Protein AF-Q16SB0-F1 (afdb_monomer_lite)

Foldseek 3Di:
DDDPVPDDDDDDDDPPPDPVDDDDDDDDDPPVPDDDPDPPPPPPPPDDDDPPPPPPDPPPVVVVDDPDDDDDDDDDPDDWDADPVVRDIDD

Structure (mmCIF, N/CA/C/O backbone):
data_AF-Q16SB0-F1
#
_entry.id   AF-Q16SB0-F1
#
loop_
_atom_site.group_PDB
_atom_site.id
_atom_site.type_symbol
_atom_site.label_atom_id
_atom_site.label_alt_id
_atom_site.label_comp_id
_atom_site.label_asym_id
_atom_site.label_entity_id
_atom_site.label_seq_id
_atom_site.pdbx_PDB_ins_code
_atom_site.Cartn_x
_atom_site.Cartn_y
_atom_site.Cartn_z
_atom_site.occupancy
_atom_site.B_iso_or_equiv
_atom_site.auth_seq_id
_atom_site.auth_comp_id
_atom_site.auth_asym_id
_atom_site.auth_atom_id
_atom_site.pdbx_PDB_model_num
ATOM 1 N N . MET A 1 1 ? -13.808 17.769 -8.005 1.00 43.84 1 MET A N 1
ATOM 2 C CA . MET A 1 1 ? -14.645 16.996 -8.944 1.00 43.84 1 MET A CA 1
ATOM 3 C C . MET A 1 1 ? -13.758 15.890 -9.489 1.00 43.84 1 MET A C 1
ATOM 5 O O . MET A 1 1 ? -12.797 16.232 -10.160 1.00 43.84 1 MET A O 1
ATOM 9 N N . SER A 1 2 ? -13.975 14.624 -9.115 1.00 62.59 2 SER A N 1
ATOM 10 C CA . SER A 1 2 ? -13.220 13.503 -9.706 1.00 62.59 2 SER A CA 1
ATOM 11 C C . SER A 1 2 ? -13.812 13.192 -11.076 1.00 62.59 2 SER A C 1
ATOM 13 O O . SER A 1 2 ? -15.008 12.917 -11.175 1.00 62.59 2 SER A O 1
ATOM 15 N N . SER A 1 3 ? -12.991 13.314 -12.114 1.00 61.41 3 SER A N 1
ATOM 16 C CA . SER A 1 3 ? -13.316 13.035 -13.513 1.00 61.41 3 SER A CA 1
ATOM 17 C C . SER A 1 3 ? -13.586 11.541 -13.734 1.00 61.41 3 SER A C 1
ATOM 19 O O . SER A 1 3 ? -13.007 10.682 -13.074 1.00 61.41 3 SER A O 1
ATOM 21 N N . GLU A 1 4 ? -14.491 11.224 -14.664 1.00 68.62 4 GLU A N 1
ATOM 22 C CA . GLU A 1 4 ? -14.938 9.856 -14.986 1.00 68.62 4 GLU A CA 1
ATOM 23 C C . GLU A 1 4 ? -13.831 8.937 -15.536 1.00 68.62 4 GLU A C 1
ATOM 25 O O . GLU A 1 4 ? -14.022 7.725 -15.574 1.00 68.62 4 GLU A O 1
ATOM 30 N N . GLU A 1 5 ? -12.671 9.496 -15.887 1.00 76.19 5 GLU A N 1
ATOM 31 C CA . GLU A 1 5 ? -11.473 8.789 -16.361 1.00 76.19 5 GLU A CA 1
ATOM 32 C C . GLU A 1 5 ? -10.724 7.992 -15.284 1.00 76.19 5 GLU A C 1
ATOM 34 O O . GLU A 1 5 ? -9.908 7.144 -15.628 1.00 76.19 5 GLU A O 1
ATOM 39 N N . ASP A 1 6 ? -11.010 8.212 -13.998 1.00 82.88 6 ASP A N 1
ATOM 40 C CA . ASP A 1 6 ? -10.306 7.541 -12.889 1.00 82.88 6 ASP A CA 1
ATOM 41 C C . ASP A 1 6 ? -11.005 6.243 -12.425 1.00 82.88 6 ASP A C 1
ATOM 43 O O . ASP A 1 6 ? -10.629 5.617 -11.433 1.00 82.88 6 ASP A O 1
ATOM 47 N N . LYS A 1 7 ? -12.086 5.831 -13.105 1.00 84.12 7 LYS A N 1
ATOM 48 C CA . LYS A 1 7 ? -12.793 4.583 -12.785 1.00 84.12 7 LYS A CA 1
ATOM 49 C C . LYS A 1 7 ? -12.174 3.424 -13.568 1.00 84.12 7 LYS A C 1
ATOM 51 O O . LYS A 1 7 ? -12.090 3.502 -14.793 1.00 84.12 7 LYS A O 1
ATOM 56 N N . PRO A 1 8 ? -11.795 2.321 -12.898 1.00 88.25 8 PRO A N 1
ATOM 57 C CA . PRO A 1 8 ? -11.280 1.152 -13.594 1.00 88.25 8 PRO A CA 1
ATOM 58 C C . PRO A 1 8 ? -12.343 0.573 -14.543 1.00 88.25 8 PRO A C 1
ATOM 60 O O . PRO A 1 8 ? -13.546 0.723 -14.292 1.00 88.25 8 PRO A O 1
ATOM 63 N N . PRO A 1 9 ? -11.926 -0.116 -15.622 1.00 88.00 9 PRO A N 1
ATOM 64 C CA . PRO A 1 9 ? -12.856 -0.761 -16.538 1.00 88.00 9 PRO A CA 1
ATOM 65 C C . PRO A 1 9 ? -13.717 -1.791 -15.799 1.00 88.00 9 PRO A C 1
ATOM 67 O O . PRO A 1 9 ? -13.262 -2.467 -14.872 1.00 88.00 9 PRO A O 1
ATOM 70 N N . ALA A 1 10 ? -14.978 -1.916 -16.221 1.00 90.12 10 ALA A N 1
ATOM 71 C CA . ALA A 1 10 ? -15.904 -2.870 -15.626 1.00 90.12 10 ALA A CA 1
ATOM 72 C C . ALA A 1 10 ? -15.369 -4.313 -15.748 1.00 90.12 10 ALA A C 1
ATOM 74 O O . ALA A 1 10 ? -14.783 -4.669 -16.776 1.00 90.12 10 ALA A O 1
ATOM 75 N N . PRO A 1 11 ? -15.582 -5.167 -14.730 1.00 90.94 11 PRO A N 1
ATOM 76 C CA . PRO A 1 11 ? -15.167 -6.562 -14.792 1.00 90.94 11 PRO A CA 1
ATOM 77 C C . PRO A 1 11 ? -15.905 -7.319 -15.914 1.00 90.94 11 PRO A C 1
ATOM 79 O O . PRO A 1 11 ? -17.041 -6.972 -16.252 1.00 90.94 11 PRO A O 1
ATOM 82 N N . PRO A 1 12 ? -15.301 -8.383 -16.478 1.00 92.56 12 PRO A N 1
ATOM 83 C CA . PRO A 1 12 ? -15.916 -9.162 -17.545 1.00 92.56 12 PRO A CA 1
ATOM 84 C C . PRO A 1 12 ? -17.202 -9.848 -17.073 1.00 92.56 12 PRO A C 1
ATOM 86 O O . PRO A 1 12 ? -17.264 -10.454 -15.999 1.00 92.56 12 PRO A O 1
ATOM 89 N N . VAL A 1 13 ? -18.231 -9.792 -17.917 1.00 88.19 13 VAL A N 1
ATOM 90 C CA . VAL A 1 13 ? -19.523 -10.430 -17.650 1.00 88.19 13 VAL A CA 1
ATOM 91 C C . VAL A 1 13 ? -19.375 -11.950 -17.734 1.00 88.19 13 VAL A C 1
ATOM 93 O O . VAL A 1 13 ? -18.954 -12.502 -18.751 1.00 88.19 13 VAL A O 1
ATOM 96 N N . ARG A 1 14 ? -19.759 -12.655 -16.666 1.00 88.69 14 ARG A N 1
ATOM 97 C CA . ARG A 1 14 ? -19.781 -14.123 -16.638 1.00 88.69 14 ARG A CA 1
ATOM 98 C C . ARG A 1 14 ? -21.044 -14.632 -17.331 1.00 88.69 14 ARG A C 1
ATOM 100 O O . ARG A 1 14 ? -22.118 -14.621 -16.747 1.00 88.69 14 ARG A O 1
ATOM 107 N N . LEU A 1 15 ? -20.905 -15.159 -18.545 1.00 83.25 15 LEU A N 1
ATOM 108 C CA . LEU A 1 15 ? -22.013 -15.764 -19.305 1.00 83.25 15 LEU A CA 1
ATOM 109 C C . LEU A 1 15 ? -22.422 -17.166 -18.800 1.00 83.25 15 LEU A C 1
ATOM 111 O O . LEU A 1 15 ? -23.331 -17.788 -19.341 1.00 83.25 15 LEU A O 1
ATOM 115 N N . THR A 1 16 ? -21.747 -17.701 -17.778 1.00 74.69 16 THR A N 1
ATOM 116 C CA . THR A 1 16 ? -21.956 -19.077 -17.293 1.00 74.69 16 THR A CA 1
ATOM 117 C C . THR A 1 16 ? -23.040 -19.201 -16.225 1.00 74.69 16 THR A C 1
ATOM 119 O O . THR A 1 16 ? -23.455 -20.316 -15.905 1.00 74.69 16 THR A O 1
ATOM 122 N N . SER A 1 17 ? -23.494 -18.095 -15.634 1.00 65.25 17 SER A N 1
ATOM 123 C CA . SER A 1 17 ? -24.588 -18.111 -14.664 1.00 65.25 17 SER A CA 1
ATOM 124 C C . SER A 1 17 ? -25.915 -18.020 -15.408 1.00 65.25 17 SER A C 1
ATOM 126 O O . SER A 1 17 ? -26.400 -16.922 -15.642 1.00 65.25 17 SER A O 1
ATOM 128 N N . ASN A 1 18 ? -26.417 -19.173 -15.864 1.00 62.53 18 ASN A N 1
ATOM 129 C CA . ASN A 1 18 ? -27.845 -19.494 -16.031 1.00 62.53 18 ASN A CA 1
ATOM 130 C C . ASN A 1 18 ? -28.051 -20.917 -16.596 1.00 62.53 18 ASN A C 1
ATOM 132 O O . ASN A 1 18 ? -28.936 -21.157 -17.411 1.00 62.53 18 ASN A O 1
ATOM 136 N N . ARG A 1 19 ? -27.309 -21.925 -16.110 1.00 58.91 19 ARG A N 1
ATOM 137 C CA . ARG A 1 19 ? -27.754 -23.332 -16.243 1.00 58.91 19 ARG A CA 1
ATOM 138 C C . ARG A 1 19 ? -28.836 -23.663 -15.205 1.00 58.91 19 ARG A C 1
ATOM 140 O O . ARG A 1 19 ? -28.745 -24.648 -14.488 1.00 58.91 19 ARG A O 1
ATOM 147 N N . GLY A 1 20 ? -29.840 -22.793 -15.118 1.00 56.19 20 GLY A N 1
ATOM 148 C CA . GLY A 1 20 ? -31.090 -22.987 -14.385 1.00 56.19 20 GLY A CA 1
ATOM 149 C C . GLY A 1 20 ? -32.227 -23.345 -15.340 1.00 56.19 20 GLY A C 1
ATOM 150 O O . GLY A 1 20 ? -33.310 -22.783 -15.239 1.00 56.19 20 GLY A O 1
ATOM 151 N N . GLY A 1 21 ? -31.978 -24.223 -16.311 1.00 52.00 21 GLY A N 1
ATOM 152 C CA . GLY A 1 21 ? -32.995 -24.613 -17.278 1.00 52.00 21 GLY A CA 1
ATOM 153 C C . GLY A 1 21 ? -32.532 -25.762 -18.158 1.00 52.00 21 GLY A C 1
ATOM 154 O O . GLY A 1 21 ? -31.574 -25.613 -18.911 1.00 52.00 21 GLY A O 1
ATOM 155 N N . GLY A 1 22 ? -33.245 -26.882 -18.066 1.00 52.12 22 GLY A N 1
ATOM 156 C CA . GLY A 1 22 ? -33.200 -27.950 -19.057 1.00 52.12 22 GLY A CA 1
ATOM 157 C C . GLY A 1 22 ? -32.200 -29.063 -18.765 1.00 52.12 22 GLY A C 1
ATOM 158 O O . GLY A 1 22 ? -31.020 -28.951 -19.076 1.00 52.12 22 GLY A O 1
ATOM 159 N N . ASP A 1 23 ? -32.751 -30.164 -18.256 1.00 50.06 23 ASP A N 1
ATOM 160 C CA . ASP A 1 23 ? -32.353 -31.528 -18.603 1.00 50.06 23 ASP A CA 1
ATOM 161 C C . ASP A 1 23 ? -30.972 -32.018 -18.140 1.00 50.06 23 ASP A C 1
ATOM 163 O O . ASP A 1 23 ? -30.004 -31.998 -18.897 1.00 50.06 23 ASP A O 1
ATOM 167 N N . ARG A 1 24 ? -30.917 -32.533 -16.900 1.00 44.56 24 ARG A N 1
ATOM 168 C CA . ARG A 1 24 ? -30.116 -33.718 -16.537 1.00 44.56 24 ARG A CA 1
ATOM 169 C C . ARG A 1 24 ? -30.852 -34.537 -15.479 1.00 44.56 24 ARG A C 1
ATOM 171 O O . ARG A 1 24 ? -30.738 -34.297 -14.281 1.00 44.56 24 ARG A O 1
ATOM 178 N N . ILE A 1 25 ? -31.630 -35.494 -15.970 1.00 53.12 25 ILE A N 1
ATOM 179 C CA . ILE A 1 25 ? -31.910 -36.772 -15.313 1.00 53.12 25 ILE A CA 1
ATOM 180 C C . ILE A 1 25 ? -30.584 -37.324 -14.766 1.00 53.12 25 ILE A C 1
ATOM 182 O O . ILE A 1 25 ? -29.727 -37.674 -15.566 1.00 53.12 25 ILE A O 1
ATOM 186 N N . ASP A 1 26 ? -30.370 -37.300 -13.447 1.00 52.28 26 ASP A N 1
ATOM 187 C CA . ASP A 1 26 ? -29.979 -38.479 -12.656 1.00 52.28 26 ASP A CA 1
ATOM 188 C C . ASP A 1 26 ? -29.806 -38.140 -11.157 1.00 52.28 26 ASP A C 1
ATOM 190 O O . ASP A 1 26 ? -29.052 -37.245 -10.780 1.00 52.28 26 ASP A O 1
ATOM 194 N N . SER A 1 27 ? -30.463 -38.924 -10.299 1.00 53.38 27 SER A N 1
ATOM 195 C CA . SER A 1 27 ? -30.046 -39.211 -8.913 1.00 53.38 27 SER A CA 1
ATOM 196 C C . SER A 1 27 ? -30.090 -38.123 -7.816 1.00 53.38 27 SER A C 1
ATOM 198 O O . SER A 1 27 ? -29.166 -38.005 -7.011 1.00 53.38 27 SER A O 1
ATOM 200 N N . ALA A 1 28 ? -31.228 -37.449 -7.625 1.00 52.44 28 ALA A N 1
ATOM 201 C CA . ALA A 1 28 ? -31.567 -36.893 -6.307 1.00 52.44 28 ALA A CA 1
ATOM 202 C C . ALA A 1 28 ? -33.068 -37.033 -6.024 1.00 52.44 28 ALA A C 1
ATOM 204 O O . ALA A 1 28 ? -33.879 -36.201 -6.422 1.00 52.44 28 ALA A O 1
ATOM 205 N N . ALA A 1 29 ? -33.448 -38.116 -5.341 1.00 57.16 29 ALA A N 1
ATOM 206 C CA . ALA A 1 29 ? -34.780 -38.251 -4.758 1.00 57.16 29 ALA A CA 1
ATOM 207 C C . ALA A 1 29 ? -35.111 -37.012 -3.893 1.00 57.16 29 ALA A C 1
ATOM 209 O O . ALA A 1 29 ? -34.196 -36.497 -3.237 1.00 57.16 29 ALA A O 1
ATOM 210 N N . PRO A 1 30 ? -36.375 -36.542 -3.845 1.00 56.47 30 PRO A N 1
ATOM 211 C CA . PRO A 1 30 ? -36.729 -35.309 -3.150 1.00 56.47 30 PRO A CA 1
ATOM 212 C C . PRO A 1 30 ? -36.325 -35.416 -1.678 1.00 56.47 30 PRO A C 1
ATOM 214 O O . PRO A 1 30 ? -36.826 -36.269 -0.941 1.00 56.47 30 PRO A O 1
ATOM 217 N N . VAL A 1 31 ? -35.395 -34.566 -1.238 1.00 62.09 31 VAL A N 1
ATOM 218 C CA . VAL A 1 31 ? -35.031 -34.438 0.185 1.00 62.09 31 VAL A CA 1
ATOM 219 C C . VAL A 1 31 ? -36.223 -33.989 1.038 1.00 62.09 31 VAL A C 1
ATOM 221 O O . VAL A 1 31 ? -36.218 -34.215 2.244 1.00 62.09 31 VAL A O 1
ATOM 224 N N . ASP A 1 32 ? -37.265 -33.465 0.391 1.00 63.44 32 ASP A N 1
ATOM 225 C CA . ASP A 1 32 ? -38.471 -32.894 0.992 1.00 63.44 32 ASP A CA 1
ATOM 226 C C . ASP A 1 32 ? -39.430 -33.923 1.613 1.00 63.44 32 ASP A C 1
ATOM 228 O O . ASP A 1 32 ? -40.337 -33.544 2.346 1.00 63.44 32 ASP A O 1
ATOM 232 N N . MET A 1 33 ? -39.243 -35.226 1.357 1.00 73.31 33 MET A N 1
ATOM 233 C CA . MET A 1 33 ? -40.114 -36.285 1.906 1.00 73.31 33 MET A CA 1
ATOM 234 C C . MET A 1 33 ? -39.484 -37.045 3.081 1.00 73.31 33 MET A C 1
ATOM 236 O O . MET A 1 33 ? -40.097 -37.962 3.630 1.00 73.31 33 MET A O 1
ATOM 240 N N . LYS A 1 34 ? -38.252 -36.699 3.474 1.00 77.00 34 LYS A N 1
ATOM 241 C CA . LYS A 1 34 ? -37.606 -37.282 4.655 1.00 77.00 34 LYS A CA 1
ATOM 242 C C . LYS A 1 34 ? -38.090 -36.502 5.882 1.00 77.00 34 LYS A C 1
ATOM 244 O O . LYS A 1 34 ? -37.970 -35.278 5.876 1.00 77.00 34 LYS A O 1
ATOM 249 N N . PRO A 1 35 ? -38.636 -37.157 6.924 1.00 82.19 35 PRO A N 1
ATOM 250 C CA . PRO A 1 35 ? -39.061 -36.449 8.125 1.00 82.19 35 PRO A CA 1
ATOM 251 C C . PRO A 1 35 ? -37.869 -35.696 8.719 1.00 82.19 35 PRO A C 1
ATOM 253 O O . PRO A 1 35 ? -36.761 -36.234 8.792 1.00 82.19 35 PRO A O 1
ATOM 256 N N . LEU A 1 36 ? -38.104 -34.443 9.113 1.00 79.50 36 LEU A N 1
ATOM 257 C CA . LEU A 1 36 ? -37.076 -33.614 9.730 1.00 79.50 36 LEU A CA 1
ATOM 258 C C . LEU A 1 36 ? -36.528 -34.315 10.984 1.00 79.50 36 LEU A C 1
ATOM 260 O O . LEU A 1 36 ? -37.301 -34.949 11.715 1.00 79.50 36 LEU A O 1
ATOM 264 N N . PRO A 1 37 ? -35.216 -34.206 11.260 1.00 84.06 37 PRO A N 1
ATOM 265 C CA . PRO A 1 37 ? -34.665 -34.620 12.538 1.00 84.06 37 PRO A CA 1
ATOM 266 C C . PRO A 1 37 ? -35.468 -33.994 13.675 1.00 84.06 37 PRO A C 1
ATOM 268 O O . PRO A 1 37 ? -35.844 -32.823 13.611 1.00 84.06 37 PRO A O 1
ATOM 271 N N . LYS A 1 38 ? -35.745 -34.787 14.710 1.00 80.69 38 LYS A N 1
ATOM 272 C CA . LYS A 1 38 ? -36.439 -34.284 15.890 1.00 80.69 38 LYS A CA 1
ATOM 273 C C . LYS A 1 38 ? -35.609 -33.151 16.493 1.00 80.69 38 LYS A C 1
ATOM 275 O O . LYS A 1 38 ? -34.398 -33.310 16.653 1.00 80.69 38 LYS A O 1
ATOM 280 N N . GLU A 1 39 ? -36.256 -32.026 16.790 1.00 78.75 39 GLU A N 1
ATOM 281 C CA . GLU A 1 39 ? -35.589 -30.921 17.475 1.00 78.75 39 GLU A CA 1
ATOM 282 C C . GLU A 1 39 ? -34.978 -31.437 18.787 1.00 78.75 39 GLU A C 1
ATOM 284 O O . GLU A 1 39 ? -35.608 -32.250 19.476 1.00 78.75 39 GLU A O 1
ATOM 289 N N . PRO A 1 40 ? -33.743 -31.025 19.117 1.00 80.38 40 PRO A N 1
ATOM 290 C CA . PRO A 1 40 ? -33.150 -31.357 20.401 1.00 80.38 40 PRO A CA 1
ATOM 291 C C . PRO A 1 40 ? -34.035 -30.812 21.527 1.00 80.38 40 PRO A C 1
ATOM 293 O O . PRO A 1 40 ? -34.560 -29.704 21.432 1.00 80.38 40 PRO A O 1
ATOM 296 N N . ASP A 1 41 ? -34.207 -31.594 22.594 1.00 73.69 41 ASP A N 1
ATOM 297 C CA . ASP A 1 41 ? -34.968 -31.153 23.760 1.00 73.69 41 ASP A CA 1
ATOM 298 C C . ASP A 1 41 ? -34.332 -29.875 24.341 1.00 73.69 41 ASP A C 1
ATOM 300 O O . ASP A 1 41 ? -33.169 -29.886 24.752 1.00 73.69 41 ASP A O 1
ATOM 304 N N . ASP A 1 42 ? -35.105 -28.783 24.414 1.00 62.47 42 ASP A N 1
ATOM 305 C CA . ASP A 1 42 ? -34.751 -27.568 25.160 1.00 62.47 42 ASP A CA 1
ATOM 306 C C . ASP A 1 42 ? -34.666 -27.916 26.662 1.00 62.47 42 ASP A C 1
ATOM 308 O O . ASP A 1 42 ? -35.609 -27.703 27.438 1.00 62.47 42 ASP A O 1
ATOM 312 N N . ALA A 1 43 ? -33.523 -28.442 27.105 1.00 59.28 43 ALA A N 1
ATOM 313 C CA . ALA A 1 43 ? -33.237 -28.703 28.518 1.00 59.28 43 ALA A CA 1
ATOM 314 C C . ALA A 1 43 ? -33.315 -27.423 29.385 1.00 59.28 43 ALA A C 1
ATOM 316 O O . ALA A 1 43 ? -33.410 -27.494 30.613 1.00 59.28 43 ALA A O 1
ATOM 317 N N . ASP A 1 44 ? -33.346 -26.244 28.755 1.00 58.66 44 ASP A N 1
ATOM 318 C CA . ASP A 1 44 ? -33.184 -24.949 29.410 1.00 58.66 44 ASP A CA 1
ATOM 319 C C . ASP A 1 44 ? -34.486 -24.259 29.846 1.00 58.66 44 ASP A C 1
ATOM 321 O O . ASP A 1 44 ? -34.444 -23.300 30.622 1.00 58.66 44 ASP A O 1
ATOM 325 N N . ARG A 1 45 ? -35.678 -24.761 29.481 1.00 59.25 45 ARG A N 1
ATOM 326 C CA . ARG A 1 45 ? -36.952 -24.128 29.911 1.00 59.25 45 ARG A CA 1
ATOM 327 C C . ARG A 1 45 ? -37.264 -24.282 31.409 1.00 59.25 45 ARG A C 1
ATOM 329 O O . ARG A 1 45 ? -38.282 -23.774 31.881 1.00 59.25 45 ARG A O 1
ATOM 336 N N . LYS A 1 46 ? -36.410 -24.960 32.188 1.00 60.41 46 LYS A N 1
ATOM 337 C CA . LYS A 1 46 ? -36.628 -25.244 33.621 1.00 60.41 46 LYS A CA 1
ATOM 338 C C . LYS A 1 46 ? -35.726 -24.509 34.613 1.00 60.41 46 LYS A C 1
ATOM 340 O O . LYS A 1 46 ? -35.853 -24.776 35.808 1.00 60.41 46 LYS A O 1
ATOM 345 N N . LYS A 1 47 ? -34.903 -23.531 34.217 1.00 61.72 47 LYS A N 1
ATOM 346 C CA . LYS A 1 47 ? -34.144 -22.734 35.204 1.00 61.72 47 LYS A CA 1
ATOM 347 C C . LYS A 1 47 ? -34.755 -21.354 35.437 1.00 61.72 47 LYS A C 1
ATOM 349 O O . LYS A 1 47 ? -34.287 -20.323 34.968 1.00 61.72 47 LYS A O 1
ATOM 354 N N . LYS A 1 48 ? -35.831 -21.372 36.227 1.00 59.53 48 LYS A N 1
ATOM 355 C CA . LYS A 1 48 ? -36.368 -20.215 36.947 1.00 59.53 48 LYS A CA 1
ATOM 356 C C . LYS A 1 48 ? -35.245 -19.442 37.656 1.00 59.53 48 LYS A C 1
ATOM 358 O O . LYS A 1 48 ? -34.406 -20.026 38.334 1.00 59.53 48 LYS A O 1
ATOM 363 N N . THR A 1 49 ? -35.345 -18.117 37.560 1.00 56.88 49 THR A N 1
ATOM 364 C CA . THR A 1 49 ? -34.968 -17.139 38.593 1.00 56.88 49 THR A CA 1
ATOM 365 C C . THR A 1 49 ? -33.550 -17.231 39.157 1.00 56.88 49 THR A C 1
ATOM 367 O O . THR A 1 49 ? -33.335 -17.790 40.229 1.00 56.88 49 THR A O 1
ATOM 370 N N . LEU A 1 50 ? -32.617 -16.504 38.543 1.00 58.47 50 LEU A N 1
ATOM 371 C CA . LEU A 1 50 ? -31.492 -15.936 39.281 1.00 58.47 50 LEU A CA 1
ATOM 372 C C . LEU A 1 50 ? -31.424 -14.435 38.990 1.00 58.47 50 LEU A C 1
ATOM 374 O O . LEU A 1 50 ? -30.838 -13.982 38.010 1.00 58.47 50 LEU A O 1
ATOM 378 N N . LYS A 1 51 ? -32.087 -13.648 39.846 1.00 56.72 51 LYS A N 1
ATOM 379 C CA . LYS A 1 51 ? -31.890 -12.197 39.922 1.00 56.72 51 LYS A CA 1
ATOM 380 C C . LYS A 1 51 ? -30.492 -11.941 40.487 1.00 56.72 51 LYS A C 1
ATOM 382 O O . LYS A 1 51 ? -30.347 -11.643 41.669 1.00 56.72 51 LYS A O 1
ATOM 387 N N . ASN A 1 52 ? -29.464 -12.060 39.651 1.00 56.03 52 ASN A N 1
ATOM 388 C CA . ASN A 1 52 ? -28.128 -11.599 40.000 1.00 56.03 52 ASN A CA 1
ATOM 389 C C . ASN A 1 52 ? -28.079 -10.080 39.837 1.00 56.03 52 ASN A C 1
ATOM 391 O O . ASN A 1 52 ? -28.023 -9.533 38.739 1.00 56.03 52 ASN A O 1
ATOM 395 N N . LYS A 1 53 ? -28.121 -9.400 40.983 1.00 58.94 53 LYS A N 1
ATOM 396 C CA . LYS A 1 53 ? -27.838 -7.977 41.150 1.00 58.94 53 LYS A CA 1
ATOM 397 C C . LYS A 1 53 ? -26.365 -7.730 40.830 1.00 58.94 53 LYS A C 1
ATOM 399 O O . LYS A 1 53 ? -25.534 -7.625 41.726 1.00 58.94 53 LYS A O 1
ATOM 404 N N . ILE A 1 54 ? -26.040 -7.639 39.548 1.00 60.44 54 ILE A N 1
ATOM 405 C CA . ILE A 1 54 ? -24.725 -7.204 39.099 1.00 60.44 54 ILE A CA 1
ATOM 406 C C . ILE A 1 54 ? -24.702 -5.674 39.187 1.00 60.44 54 ILE A C 1
ATOM 408 O O . ILE A 1 54 ? -25.045 -4.960 38.248 1.00 60.44 54 ILE A O 1
ATOM 412 N N . LYS A 1 55 ? -24.303 -5.153 40.354 1.00 57.00 55 LYS A N 1
ATOM 413 C CA . LYS A 1 55 ? -23.691 -3.822 40.430 1.00 57.00 55 LYS A CA 1
ATOM 414 C C . LYS A 1 55 ? -22.300 -3.939 39.796 1.00 57.00 55 LYS A C 1
ATOM 416 O O . LYS A 1 55 ? -21.315 -4.068 40.511 1.00 57.00 55 LYS A O 1
ATOM 421 N N . VAL A 1 56 ? -22.218 -3.942 38.464 1.00 53.09 5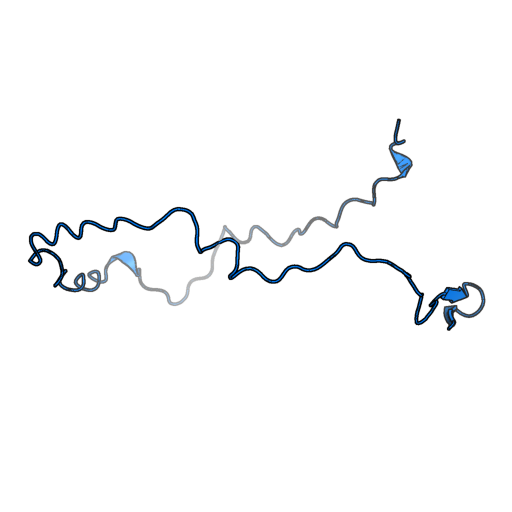6 VAL A N 1
ATOM 422 C CA . VAL A 1 56 ? -20.944 -3.699 37.777 1.00 53.09 56 VAL A CA 1
ATOM 423 C C . VAL A 1 56 ? -20.700 -2.203 37.858 1.00 53.09 56 VAL A C 1
ATOM 425 O O . VAL A 1 56 ? -21.363 -1.385 37.219 1.00 53.09 56 VAL A O 1
ATOM 428 N N . SER A 1 57 ? -19.779 -1.864 38.749 1.00 54.12 57 SER A N 1
ATOM 429 C CA . SER A 1 57 ? -19.036 -0.619 38.758 1.00 54.12 57 SER A CA 1
ATOM 430 C C . SER A 1 57 ? -18.609 -0.277 37.326 1.00 54.12 57 SER A C 1
ATOM 432 O O . SER A 1 57 ? -17.751 -0.931 36.737 1.00 54.12 57 SER A O 1
ATOM 434 N N . LYS A 1 58 ? -19.196 0.784 36.761 1.00 57.84 58 LYS A N 1
ATOM 435 C CA . LYS A 1 58 ? -18.803 1.415 35.485 1.00 57.84 58 LYS A CA 1
ATOM 436 C C . LYS A 1 58 ? -17.407 2.078 35.553 1.00 57.84 58 LYS A C 1
ATOM 438 O O . LYS A 1 58 ? -17.193 3.121 34.951 1.00 57.84 58 LYS A O 1
ATOM 443 N N . ALA A 1 5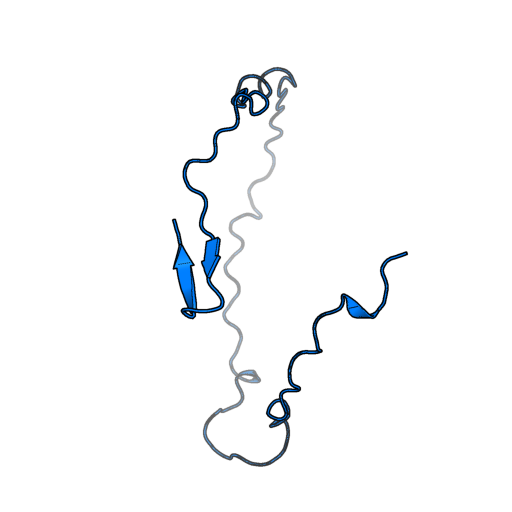9 ? -16.465 1.517 36.307 1.00 56.88 59 ALA A N 1
ATOM 444 C CA . ALA A 1 59 ? -15.195 2.173 36.614 1.00 56.88 59 ALA A CA 1
ATOM 445 C C . ALA A 1 59 ? -13.946 1.307 36.396 1.00 56.88 59 ALA A C 1
ATOM 447 O O . ALA A 1 59 ? -12.859 1.844 36.493 1.00 56.88 59 ALA A O 1
ATOM 448 N N . SER A 1 60 ? -14.059 0.010 36.078 1.00 56.66 60 SER A N 1
ATOM 449 C CA . SER A 1 60 ? -12.873 -0.869 35.991 1.00 56.66 60 SER A CA 1
ATOM 450 C C . SER A 1 60 ? -12.514 -1.330 34.574 1.00 56.66 60 SER A C 1
ATOM 452 O O . SER A 1 60 ? -11.418 -1.836 34.361 1.00 56.66 60 SER A O 1
ATOM 454 N N . HIS A 1 61 ? -13.395 -1.156 33.584 1.00 59.38 61 HIS A N 1
ATOM 455 C CA . HIS A 1 61 ? -13.134 -1.678 32.234 1.00 59.38 61 HIS A CA 1
ATOM 456 C C . HIS A 1 61 ? -12.333 -0.724 31.327 1.00 59.38 61 HIS A C 1
ATOM 458 O O . HIS A 1 61 ? -12.077 -1.049 30.169 1.00 59.38 61 HIS A O 1
ATOM 464 N N . ASN A 1 62 ? -11.953 0.457 31.831 1.00 60.34 62 ASN A N 1
ATOM 465 C CA . ASN A 1 62 ? -11.035 1.351 31.119 1.00 60.34 62 ASN A CA 1
ATOM 466 C C . ASN A 1 62 ? -9.565 0.995 31.383 1.00 60.34 62 ASN A C 1
ATOM 468 O O . ASN A 1 62 ? -8.766 1.118 30.465 1.00 60.34 62 ASN A O 1
ATOM 472 N N . ASP A 1 63 ? -9.230 0.455 32.560 1.00 64.69 63 ASP A N 1
ATOM 473 C CA . ASP A 1 63 ? -7.848 0.078 32.907 1.00 64.69 63 ASP A CA 1
ATOM 474 C C . ASP A 1 63 ? -7.424 -1.274 32.312 1.00 64.69 63 ASP A C 1
ATOM 47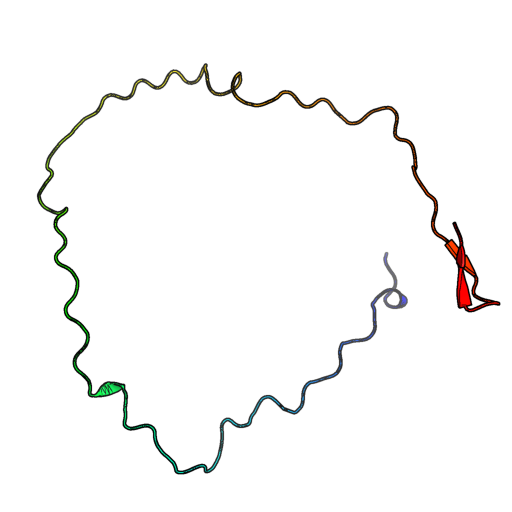6 O O . ASP A 1 63 ? -6.241 -1.580 32.210 1.00 64.69 63 ASP A O 1
ATOM 480 N N . SER A 1 64 ? -8.389 -2.101 31.895 1.00 75.19 64 SER A N 1
ATOM 481 C CA . SER A 1 64 ? -8.118 -3.385 31.236 1.00 75.19 64 SER A CA 1
ATOM 482 C C . SER A 1 64 ? -7.837 -3.256 29.738 1.00 75.19 64 SER A C 1
ATOM 484 O O . SER A 1 64 ? -7.562 -4.260 29.084 1.00 75.19 64 SER A O 1
ATOM 486 N N . LYS A 1 65 ? -7.984 -2.056 29.161 1.00 83.81 65 LYS A N 1
ATOM 487 C CA . LYS A 1 65 ? -7.677 -1.817 27.750 1.00 83.81 65 LYS A CA 1
ATOM 488 C C . LYS A 1 65 ? -6.240 -1.310 27.648 1.00 83.81 65 LYS A C 1
ATOM 490 O O . LYS A 1 65 ? -5.909 -0.341 28.327 1.00 83.81 65 LYS A O 1
ATOM 495 N N . PRO A 1 66 ? -5.387 -1.927 26.817 1.00 89.06 66 PRO A N 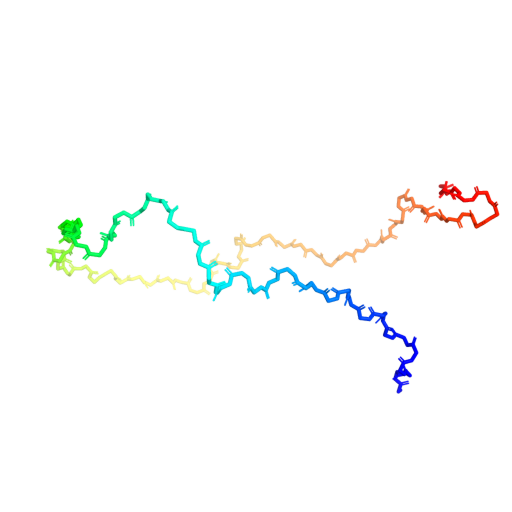1
ATOM 496 C CA . PRO A 1 66 ? -4.031 -1.435 26.634 1.00 89.06 66 PRO A CA 1
ATOM 497 C C . PRO A 1 66 ? -4.070 -0.004 26.084 1.00 89.06 66 PRO A C 1
ATOM 499 O O . PRO A 1 66 ? -4.757 0.271 25.098 1.00 89.06 66 PRO A O 1
ATOM 502 N N . ASN A 1 67 ? -3.339 0.906 26.730 1.00 86.94 67 ASN A N 1
ATOM 503 C CA . ASN A 1 67 ? -3.149 2.265 26.236 1.00 86.94 67 ASN A CA 1
ATOM 504 C C . ASN A 1 67 ? -2.055 2.247 25.164 1.00 86.94 67 ASN A C 1
ATOM 506 O O . ASN A 1 67 ? -0.865 2.252 25.476 1.00 86.94 67 ASN A O 1
ATOM 510 N N . ILE A 1 68 ? -2.475 2.169 23.905 1.00 91.31 68 ILE A N 1
ATOM 511 C CA . ILE A 1 68 ? -1.591 2.253 22.745 1.00 91.31 68 ILE A CA 1
ATOM 512 C C . ILE A 1 68 ? -1.639 3.708 22.279 1.00 91.31 68 ILE A C 1
ATOM 514 O O . ILE A 1 68 ? -2.681 4.180 21.821 1.00 91.31 68 ILE A O 1
ATOM 518 N N . SER A 1 69 ? -0.531 4.431 22.455 1.00 94.75 69 SER A N 1
ATOM 519 C CA . SER A 1 69 ? -0.409 5.826 22.029 1.00 94.75 69 SER A CA 1
ATOM 520 C C . SER A 1 69 ? -0.540 5.963 20.510 1.00 94.75 69 SER A C 1
ATOM 522 O O . SER A 1 69 ? -0.431 4.989 19.766 1.00 94.75 69 SER A O 1
ATOM 524 N N . TYR A 1 70 ? -0.715 7.195 20.032 1.00 95.19 70 TYR A N 1
ATOM 525 C CA . TYR A 1 70 ? -0.629 7.469 18.599 1.00 95.19 70 TYR A CA 1
ATOM 526 C C . TYR A 1 70 ? 0.742 7.062 18.039 1.00 95.19 70 TYR A C 1
ATOM 528 O O . TYR A 1 70 ? 1.745 7.194 18.750 1.00 95.19 70 TYR A O 1
ATOM 536 N N . PRO A 1 71 ? 0.800 6.583 16.783 1.00 96.12 71 PRO A N 1
ATOM 537 C CA . PRO A 1 71 ? 2.067 6.298 16.132 1.00 96.12 71 PRO A CA 1
ATOM 538 C C . PRO A 1 71 ? 2.871 7.593 15.995 1.00 96.12 71 PRO A C 1
ATOM 540 O O . PRO A 1 71 ? 2.360 8.619 15.544 1.00 96.12 71 PRO A O 1
ATOM 543 N N . THR A 1 72 ? 4.136 7.536 16.386 1.00 96.00 72 THR A N 1
ATOM 544 C CA . THR A 1 72 ? 5.126 8.596 16.185 1.00 96.00 72 THR A CA 1
ATOM 545 C C . THR A 1 72 ? 6.352 7.998 15.499 1.00 96.00 72 THR A C 1
ATOM 547 O O . THR A 1 72 ? 6.472 6.778 15.409 1.00 96.00 72 THR A O 1
ATOM 550 N N . ASN A 1 73 ? 7.256 8.847 15.003 1.00 95.81 73 ASN A N 1
ATOM 551 C CA . ASN A 1 73 ? 8.539 8.434 14.415 1.00 95.81 73 ASN A CA 1
ATOM 552 C C . ASN A 1 73 ? 8.385 7.405 13.289 1.00 95.81 73 ASN A C 1
ATOM 554 O O . ASN A 1 73 ? 9.025 6.358 13.294 1.00 95.81 73 ASN A O 1
ATOM 558 N N . PHE A 1 74 ? 7.500 7.692 12.340 1.00 93.94 74 PHE A N 1
ATOM 559 C CA . PHE A 1 74 ? 7.312 6.798 11.213 1.00 93.94 74 PHE A CA 1
ATOM 560 C C . PHE A 1 74 ? 8.593 6.706 10.371 1.00 93.94 74 PHE A C 1
ATOM 562 O O . PHE A 1 74 ? 9.138 7.725 9.942 1.00 93.94 74 PHE A O 1
ATOM 569 N N . GLU A 1 75 ? 9.032 5.475 10.130 1.00 96.31 75 GLU A N 1
ATOM 570 C CA . GLU A 1 75 ? 10.200 5.132 9.331 1.00 96.31 75 GLU A CA 1
ATOM 571 C C . GLU A 1 75 ? 9.785 4.104 8.275 1.00 96.31 75 GLU A C 1
ATOM 573 O O . GLU A 1 75 ? 9.134 3.101 8.580 1.00 96.31 75 GLU A O 1
ATOM 578 N N . HIS A 1 76 ? 10.143 4.364 7.019 1.00 95.88 76 HIS A N 1
ATOM 579 C CA . HIS A 1 76 ? 9.997 3.373 5.962 1.00 95.88 76 HIS A CA 1
ATOM 580 C C . HIS A 1 76 ? 11.115 2.341 6.095 1.00 95.88 76 HIS A C 1
ATOM 582 O O . HIS A 1 76 ? 12.287 2.699 6.049 1.00 95.88 76 HIS A O 1
ATOM 588 N N . THR A 1 77 ? 10.760 1.063 6.207 1.00 94.69 77 THR A N 1
ATOM 589 C CA . THR A 1 77 ? 11.747 -0.027 6.237 1.00 94.69 77 THR A CA 1
ATOM 590 C C . THR A 1 77 ? 12.297 -0.352 4.853 1.00 94.69 77 THR A C 1
ATOM 592 O O . THR A 1 77 ? 13.430 -0.798 4.738 1.00 94.69 77 THR A O 1
ATOM 595 N N . VAL A 1 78 ? 11.485 -0.163 3.811 1.00 94.81 78 VAL A N 1
ATOM 596 C CA . VAL A 1 78 ? 11.828 -0.473 2.423 1.00 94.81 78 VAL A CA 1
ATOM 597 C C . VAL A 1 78 ? 10.986 0.381 1.481 1.00 94.81 78 VAL A C 1
ATOM 599 O O . VAL A 1 78 ? 9.816 0.654 1.772 1.00 94.81 78 VAL A O 1
ATOM 602 N N . HIS A 1 79 ? 11.561 0.801 0.356 1.00 94.50 79 HIS A N 1
ATOM 603 C CA . HIS A 1 79 ? 10.816 1.436 -0.724 1.00 94.50 79 HIS A CA 1
ATOM 604 C C . HIS A 1 79 ? 10.895 0.566 -1.971 1.00 94.50 79 HIS A C 1
ATOM 606 O O . HIS A 1 79 ? 11.901 0.560 -2.662 1.00 94.50 79 HIS A O 1
ATOM 612 N N . VAL A 1 80 ? 9.816 -0.154 -2.270 1.00 95.19 80 VAL A N 1
ATOM 613 C CA . VAL A 1 80 ? 9.760 -0.968 -3.485 1.00 95.19 80 VAL A CA 1
ATOM 614 C C . VAL A 1 80 ? 9.205 -0.127 -4.633 1.00 95.19 80 VAL A C 1
ATOM 616 O O . VAL A 1 80 ? 8.082 0.375 -4.554 1.00 95.19 80 VAL A O 1
ATOM 619 N N . GLY A 1 81 ? 9.996 0.019 -5.692 1.00 95.94 81 GLY A N 1
ATOM 620 C CA . GLY A 1 81 ? 9.644 0.670 -6.952 1.00 95.94 81 GLY A CA 1
ATOM 621 C C . GLY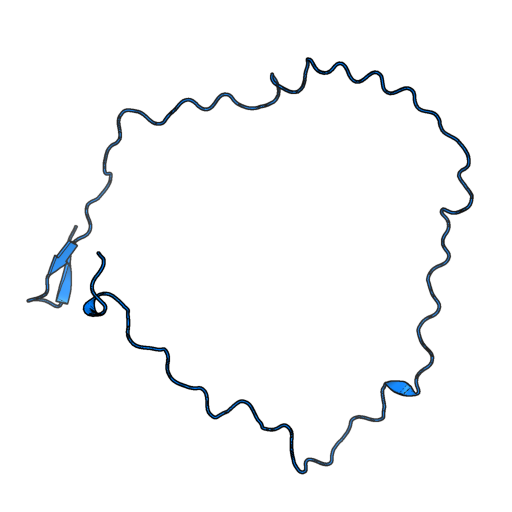 A 1 81 ? 9.459 -0.333 -8.094 1.00 95.94 81 GLY A C 1
ATOM 622 O O . GLY A 1 81 ? 9.681 -1.531 -7.934 1.00 95.94 81 GLY A O 1
ATOM 623 N N . PHE A 1 82 ? 9.040 0.154 -9.260 1.00 97.12 82 PHE A N 1
ATOM 624 C CA . PHE A 1 82 ? 8.924 -0.641 -10.484 1.00 97.12 82 PHE A CA 1
ATOM 625 C C . PHE A 1 82 ? 9.603 0.095 -11.639 1.00 97.12 82 PHE A C 1
ATOM 627 O O . PHE A 1 82 ? 9.260 1.246 -11.921 1.00 97.12 82 PHE A O 1
ATOM 634 N N . ASP A 1 83 ? 10.541 -0.570 -12.309 1.00 96.50 83 ASP A N 1
ATOM 635 C CA . ASP A 1 83 ? 11.196 -0.061 -13.508 1.00 96.50 83 ASP A CA 1
ATOM 636 C C . ASP A 1 83 ? 10.462 -0.556 -14.760 1.00 96.50 83 ASP A C 1
ATOM 638 O O . ASP A 1 83 ? 10.460 -1.739 -15.092 1.00 96.50 83 ASP A O 1
ATOM 642 N N . ALA A 1 84 ? 9.848 0.373 -15.491 1.00 95.56 84 ALA A N 1
ATOM 643 C CA . ALA A 1 84 ? 9.082 0.064 -16.693 1.00 95.56 84 ALA A CA 1
ATOM 644 C C . ALA A 1 84 ? 9.946 -0.303 -17.914 1.00 95.56 84 ALA A C 1
ATOM 646 O O . ALA A 1 84 ? 9.412 -0.848 -18.880 1.00 95.56 84 ALA A O 1
ATOM 647 N N . ILE A 1 85 ? 11.247 0.004 -17.908 1.00 95.81 85 ILE A N 1
ATOM 648 C CA . ILE A 1 85 ? 12.147 -0.313 -19.028 1.00 95.81 85 ILE A CA 1
ATOM 649 C C . ILE A 1 85 ? 12.535 -1.789 -18.974 1.00 95.81 85 ILE A C 1
ATOM 651 O O . ILE A 1 85 ? 12.524 -2.479 -19.994 1.00 95.81 85 ILE A O 1
ATOM 655 N N . THR A 1 86 ? 12.869 -2.267 -17.779 1.00 95.25 86 THR A N 1
ATOM 656 C CA . THR A 1 86 ? 13.276 -3.656 -17.535 1.00 95.25 86 THR A CA 1
ATOM 657 C C . THR A 1 86 ? 12.096 -4.559 -17.182 1.00 95.25 86 THR A C 1
ATOM 659 O O . THR A 1 86 ? 12.142 -5.757 -17.447 1.00 95.25 86 THR A O 1
ATOM 662 N N . GLY A 1 87 ? 11.012 -3.992 -16.648 1.00 95.69 87 GLY A N 1
ATOM 663 C CA . GLY A 1 87 ? 9.854 -4.738 -16.162 1.00 95.69 87 GLY A CA 1
ATOM 664 C C . GLY A 1 87 ? 10.073 -5.379 -14.790 1.00 95.69 87 GLY A C 1
ATOM 665 O O . GLY A 1 87 ? 9.341 -6.304 -14.438 1.00 95.69 87 GLY A O 1
ATOM 666 N N . GLU A 1 88 ? 11.065 -4.919 -14.024 1.00 96.62 88 GLU A N 1
ATOM 667 C CA . GLU A 1 88 ? 11.443 -5.492 -12.730 1.00 96.62 88 GLU A CA 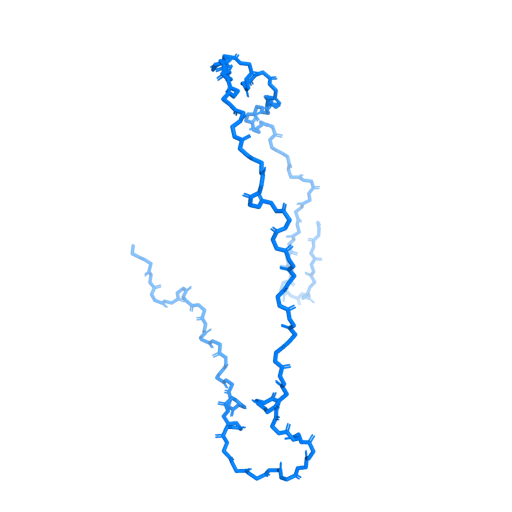1
ATOM 668 C C . GLU A 1 88 ? 11.110 -4.555 -11.559 1.00 96.62 88 GLU A C 1
ATOM 670 O O . GLU A 1 88 ? 11.007 -3.335 -11.703 1.00 96.62 88 GLU A O 1
ATOM 675 N N . PHE A 1 89 ? 10.924 -5.138 -10.372 1.00 95.38 89 PHE A N 1
ATOM 676 C CA . PHE A 1 89 ? 10.776 -4.375 -9.134 1.00 95.38 89 PHE A CA 1
ATOM 677 C C . PHE A 1 89 ? 12.150 -3.993 -8.582 1.00 95.38 89 PHE A C 1
ATOM 679 O O . PHE A 1 89 ? 13.075 -4.802 -8.599 1.00 95.38 89 PHE A O 1
ATOM 686 N N . THR A 1 90 ? 12.266 -2.774 -8.065 1.00 90.94 90 THR A N 1
ATOM 687 C CA . THR A 1 90 ? 13.493 -2.238 -7.464 1.00 90.94 90 THR A CA 1
ATOM 688 C C . THR A 1 90 ? 13.297 -2.048 -5.968 1.00 90.94 90 THR A C 1
ATOM 690 O O . THR A 1 90 ? 12.201 -1.682 -5.548 1.00 90.94 90 THR A O 1
ATOM 693 N N . GLU A 1 91 ? 14.346 -2.258 -5.179 1.00 87.56 91 GLU A N 1
ATOM 694 C CA . GLU A 1 91 ? 14.382 -1.988 -3.734 1.00 87.56 91 GLU A CA 1
ATOM 695 C C . GLU A 1 91 ? 15.320 -0.818 -3.414 1.00 87.56 91 GLU A C 1
ATOM 697 O O . GLU A 1 91 ? 16.339 -0.681 -4.133 1.00 87.56 91 GLU A O 1
#

Organism: Aedes aegypti (NCBI:txid7159)

Secondary structure (DSSP, 8-state):
---GGGSPPPPPP-TTTT--SS----S---GGGSPPPPPPP-GGGG-----------TTSTTTTS---PPP-S---S---EEETTTTEEE-

Radius of gyration: 31.48 Å; chains: 1; bounding box: 54×56×60 Å

InterPro domains:
  IPR000095 CRIB domain [PF00786] (68-90)
  IPR000095 CRIB domain [PS50108] (68-81)
  IPR036936 CRIB domain superfamily [G3DSA:3.90.810.10] (62-91)

Sequence (91 aa):
MSSEEDKPPAPPVRLTSNRGGGDRIDSAAPVDMKPLPKEPDDADRKKKTLKNKIKVSKASHNDSKPNISYPTNFEHTVHVGFDAITGEFTE

pLDDT: mean 74.36, std 16.82, range [43.84, 97.12]